Protein AF-A0A6P1ZRS7-F1 (afdb_monomer_lite)

Sequence (34 aa):
TWDLSAPKGHLPLSNQLRGVRVFASLLSHPAWSK

Foldseek 3Di:
DPDPVDDPPPDDDDDDPVHCVVVVCVVVDCVVVD

Secondary structure (DSSP, 8-state):
--STTSPTT--S----TT-SHHHHHHHT-GGGT-

pLDDT: mean 96.14, std 5.98, range [66.38, 98.5]

Radius of gyration: 11.99 Å; chains: 1; bounding box: 17×26×29 Å

Structure (mmCIF, N/CA/C/O backbone):
data_AF-A0A6P1ZRS7-F1
#
_entry.id   AF-A0A6P1ZRS7-F1
#
loop_
_atom_site.group_PDB
_atom_site.id
_atom_site.type_symbol
_atom_site.label_atom_id
_atom_site.label_alt_id
_atom_site.label_comp_id
_atom_site.label_asym_id
_atom_site.label_entity_id
_atom_site.label_seq_id
_atom_site.pdbx_PDB_ins_code
_atom_site.Cartn_x
_atom_site.Cartn_y
_atom_site.Cartn_z
_atom_site.occupancy
_atom_site.B_iso_or_equiv
_atom_site.auth_seq_id
_atom_site.auth_comp_id
_atom_site.auth_asym_id
_atom_site.auth_atom_id
_atom_site.pdbx_PDB_model_num
ATOM 1 N N . THR A 1 1 ? 7.892 1.615 -13.209 1.00 80.81 1 THR A N 1
ATOM 2 C CA . THR A 1 1 ? 8.435 2.881 -13.737 1.00 80.81 1 THR A CA 1
ATOM 3 C C . THR A 1 1 ? 8.739 3.804 -12.576 1.00 80.81 1 THR A C 1
ATOM 5 O O . THR A 1 1 ? 8.033 3.738 -11.575 1.00 80.81 1 THR A O 1
ATOM 8 N N . TRP A 1 2 ? 9.821 4.577 -12.666 1.00 95.06 2 TRP A N 1
ATOM 9 C CA . TRP A 1 2 ? 10.284 5.516 -11.629 1.00 95.06 2 TRP A CA 1
ATOM 10 C C . TRP A 1 2 ? 10.211 6.948 -12.170 1.00 95.06 2 TRP A C 1
ATOM 12 O O . TRP A 1 2 ? 11.167 7.712 -12.113 1.00 95.06 2 TRP A O 1
ATOM 22 N N . ASP A 1 3 ? 9.072 7.275 -12.764 1.00 97.12 3 ASP A N 1
ATOM 23 C CA . ASP A 1 3 ? 8.813 8.529 -13.459 1.00 97.12 3 ASP A CA 1
ATOM 24 C C . ASP A 1 3 ? 7.319 8.877 -13.350 1.00 97.12 3 ASP A C 1
ATOM 26 O O . ASP A 1 3 ? 6.507 8.079 -12.871 1.00 97.12 3 ASP A O 1
ATOM 30 N N . LEU A 1 4 ? 6.956 10.085 -13.787 1.00 97.00 4 LEU A N 1
ATOM 31 C CA . LEU A 1 4 ? 5.596 10.620 -13.671 1.00 97.00 4 LEU A CA 1
ATOM 32 C C . LEU A 1 4 ? 4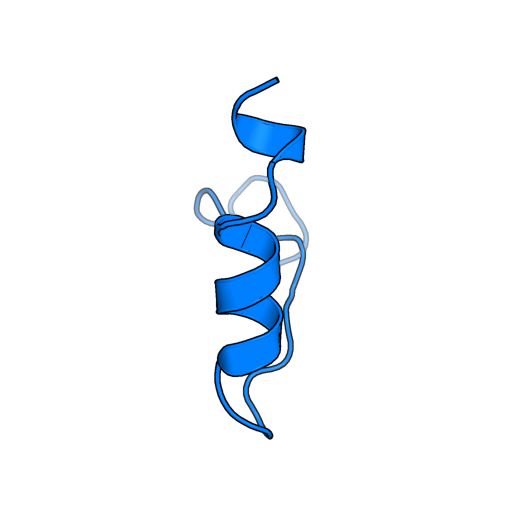.600 10.040 -14.689 1.00 97.00 4 LEU A C 1
ATOM 34 O O . LEU A 1 4 ? 3.419 10.372 -14.615 1.00 97.00 4 LEU A O 1
ATOM 38 N N . SER A 1 5 ? 5.037 9.187 -15.623 1.00 97.75 5 SER A N 1
ATOM 39 C CA . SER A 1 5 ? 4.113 8.476 -16.519 1.00 97.75 5 SER A CA 1
ATOM 40 C C . SER A 1 5 ? 3.427 7.293 -15.825 1.00 97.75 5 SER A C 1
ATOM 42 O O . SER A 1 5 ? 2.435 6.765 -16.329 1.00 97.75 5 SER A O 1
ATOM 44 N N . ALA A 1 6 ? 3.937 6.877 -14.660 1.00 97.88 6 ALA A N 1
ATOM 45 C CA . ALA A 1 6 ? 3.352 5.808 -13.869 1.00 97.88 6 ALA A CA 1
ATOM 46 C C . ALA A 1 6 ? 1.969 6.192 -13.293 1.00 97.88 6 ALA A C 1
ATOM 48 O O . ALA A 1 6 ? 1.697 7.368 -13.036 1.00 97.88 6 ALA A O 1
ATOM 49 N N . PRO A 1 7 ? 1.090 5.208 -13.030 1.00 98.25 7 PRO A N 1
ATOM 50 C CA . PRO A 1 7 ? -0.216 5.467 -12.431 1.00 98.25 7 PRO A CA 1
ATOM 51 C C . PRO A 1 7 ? -0.129 6.166 -11.066 1.00 98.25 7 PRO A C 1
ATOM 53 O O . PRO A 1 7 ? 0.828 6.000 -10.306 1.00 98.25 7 PRO A O 1
ATOM 56 N N . LYS A 1 8 ? -1.179 6.909 -10.700 1.00 97.81 8 LYS A N 1
ATOM 57 C CA . LYS A 1 8 ? -1.293 7.496 -9.356 1.00 97.81 8 LYS A CA 1
ATOM 58 C C . LYS A 1 8 ? -1.260 6.393 -8.293 1.00 97.81 8 LYS A C 1
ATOM 60 O O . LYS A 1 8 ? -1.965 5.397 -8.416 1.00 97.81 8 LYS A O 1
ATOM 65 N N . GLY A 1 9 ? -0.450 6.588 -7.252 1.00 96.38 9 GLY A N 1
ATOM 66 C CA . GLY A 1 9 ? -0.250 5.596 -6.189 1.00 96.38 9 GLY A CA 1
ATOM 67 C C . GLY A 1 9 ? 0.745 4.480 -6.529 1.00 96.38 9 GLY A C 1
ATOM 68 O O . GLY A 1 9 ? 0.916 3.575 -5.720 1.00 96.38 9 GLY A O 1
ATOM 69 N N . HIS A 1 10 ? 1.427 4.538 -7.683 1.00 97.94 10 HIS A N 1
ATOM 70 C CA . HIS A 1 10 ? 2.470 3.567 -8.054 1.00 97.94 10 HIS A CA 1
ATOM 71 C C . HIS A 1 10 ? 3.660 3.562 -7.081 1.00 97.94 10 HIS A C 1
ATOM 73 O O . HIS A 1 10 ? 4.299 2.532 -6.888 1.00 97.94 10 HIS A O 1
ATOM 79 N N . LEU A 1 11 ? 3.949 4.706 -6.452 1.00 97.31 11 LEU A N 1
ATOM 80 C CA . LEU A 1 11 ? 4.984 4.878 -5.433 1.00 97.31 11 LEU A CA 1
ATOM 81 C C . LEU A 1 11 ? 4.425 5.649 -4.224 1.00 97.31 11 LEU A C 1
ATOM 83 O O . LEU A 1 11 ? 3.519 6.467 -4.409 1.00 97.31 11 LEU A O 1
ATOM 87 N N . PRO A 1 12 ? 4.990 5.448 -3.015 1.00 96.94 12 PRO A N 1
ATOM 88 C CA . PRO A 1 12 ? 6.088 4.527 -2.682 1.00 96.94 12 PRO A CA 1
ATOM 89 C C . PRO A 1 12 ? 5.662 3.046 -2.661 1.00 96.94 12 PRO A C 1
ATOM 91 O O . PRO A 1 12 ? 4.497 2.723 -2.448 1.00 96.94 12 PRO A O 1
ATOM 94 N N . LEU A 1 13 ? 6.618 2.131 -2.867 1.00 97.44 13 LEU A N 1
ATOM 95 C CA . LEU A 1 13 ? 6.346 0.689 -2.873 1.00 97.44 13 LEU A CA 1
ATOM 96 C C . LEU A 1 13 ? 6.230 0.125 -1.453 1.00 97.44 13 LEU A C 1
ATOM 98 O O . LEU A 1 13 ? 7.059 0.405 -0.590 1.00 97.44 13 LEU A O 1
ATOM 102 N N . SER A 1 14 ? 5.257 -0.763 -1.251 1.00 98.00 14 SER A N 1
ATOM 103 C CA . SER A 1 14 ? 5.184 -1.660 -0.093 1.00 98.00 14 SER A CA 1
ATOM 104 C C . SER A 1 14 ? 5.237 -3.103 -0.576 1.00 98.00 14 SER A C 1
ATOM 106 O O . SER A 1 14 ? 4.3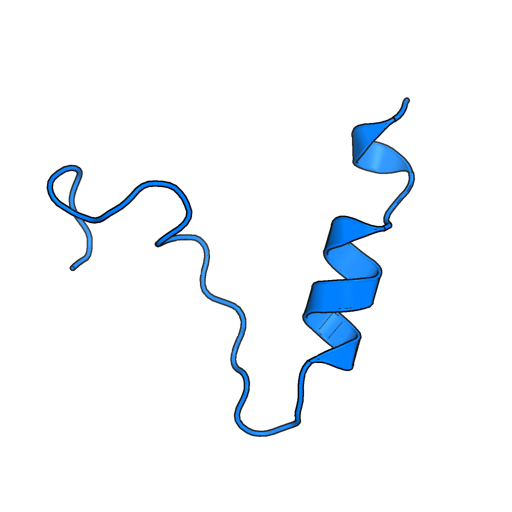71 -3.545 -1.327 1.00 98.00 14 SER A O 1
ATOM 108 N N . ASN A 1 15 ? 6.271 -3.842 -0.175 1.00 98.00 15 ASN A N 1
ATOM 109 C CA . ASN A 1 15 ? 6.467 -5.218 -0.627 1.00 98.00 15 ASN A CA 1
ATOM 110 C C . ASN A 1 15 ? 5.350 -6.145 -0.105 1.00 98.00 15 ASN A C 1
ATOM 112 O O . ASN A 1 15 ? 5.149 -6.252 1.104 1.00 98.00 15 ASN A O 1
ATOM 116 N N . GLN A 1 16 ? 4.673 -6.853 -1.016 1.00 97.94 16 GLN A N 1
ATOM 117 C CA . GLN A 1 16 ? 3.545 -7.740 -0.710 1.00 97.94 16 GLN A CA 1
ATOM 118 C C . GLN A 1 16 ? 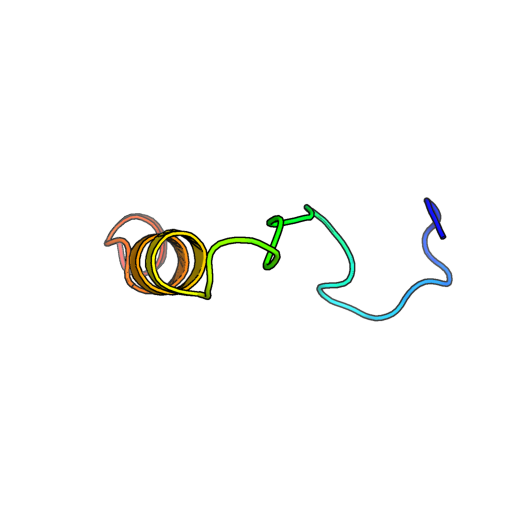3.910 -9.227 -0.580 1.00 97.94 16 GLN A C 1
ATOM 120 O O . GLN A 1 16 ? 3.038 -10.030 -0.254 1.00 97.94 16 GLN A O 1
ATOM 125 N N . LEU A 1 17 ? 5.182 -9.621 -0.750 1.00 98.25 17 LEU A N 1
ATOM 126 C CA . LEU A 1 17 ? 5.607 -11.030 -0.632 1.00 98.25 17 LEU A CA 1
ATOM 127 C C . LEU A 1 17 ? 5.306 -11.654 0.746 1.00 98.25 17 LEU A C 1
ATOM 129 O O . LEU A 1 17 ? 5.332 -12.871 0.893 1.00 98.25 17 LEU A O 1
ATOM 133 N N . ARG A 1 18 ? 5.020 -10.831 1.764 1.00 97.56 18 ARG A N 1
ATOM 134 C CA . ARG A 1 18 ? 4.639 -11.260 3.122 1.00 97.56 18 ARG A CA 1
ATOM 135 C C . ARG A 1 18 ? 3.214 -10.836 3.509 1.00 97.56 18 ARG A C 1
ATOM 137 O O . ARG A 1 18 ? 2.889 -10.740 4.693 1.00 97.56 18 ARG A O 1
ATOM 144 N N . GLY A 1 19 ? 2.363 -10.596 2.514 1.00 97.88 19 GLY A N 1
ATOM 145 C CA . GLY A 1 19 ? 0.978 -10.169 2.689 1.00 97.88 19 GLY A CA 1
ATOM 146 C C . GLY A 1 19 ? 0.818 -8.662 2.908 1.00 97.88 19 GLY A C 1
ATOM 147 O O . GLY A 1 19 ? 1.766 -7.886 2.820 1.00 97.88 19 GLY A O 1
ATOM 148 N N . VAL A 1 20 ? -0.419 -8.247 3.192 1.00 98.25 20 VAL A N 1
ATOM 149 C CA . VAL A 1 20 ? -0.843 -6.834 3.120 1.00 98.25 20 VAL A CA 1
ATOM 150 C C . VAL A 1 20 ? -0.885 -6.102 4.461 1.00 98.25 20 VAL A C 1
ATOM 152 O O . VAL A 1 20 ? -1.099 -4.894 4.480 1.00 98.25 20 VAL A O 1
ATOM 155 N N . ARG A 1 21 ? -0.686 -6.803 5.587 1.00 98.38 21 ARG A N 1
ATOM 156 C CA . ARG A 1 21 ? -0.932 -6.250 6.934 1.00 98.38 21 ARG A CA 1
ATOM 157 C C . ARG A 1 21 ? -0.187 -4.939 7.197 1.00 98.38 21 ARG A C 1
ATOM 159 O O . ARG A 1 21 ? -0.786 -4.013 7.721 1.00 98.38 21 ARG A O 1
ATOM 166 N N . VAL A 1 22 ? 1.081 -4.842 6.793 1.00 98.25 22 VAL A N 1
ATOM 167 C CA . VAL A 1 22 ? 1.886 -3.620 6.977 1.00 98.25 22 VAL A CA 1
ATOM 168 C C . VAL A 1 22 ? 1.272 -2.437 6.227 1.00 98.25 22 VAL A C 1
ATOM 170 O O . VAL A 1 22 ? 1.088 -1.370 6.805 1.00 98.25 22 VAL A O 1
ATOM 173 N N . PHE A 1 23 ? 0.918 -2.636 4.957 1.00 98.38 23 PHE A N 1
ATOM 174 C CA . PHE A 1 23 ? 0.341 -1.578 4.133 1.00 98.38 23 PHE A CA 1
ATOM 175 C C . PHE A 1 23 ? -1.058 -1.175 4.617 1.00 98.38 23 PHE A C 1
ATOM 177 O O . PHE A 1 23 ? -1.360 0.011 4.688 1.00 98.38 23 PHE A O 1
ATOM 184 N N . ALA A 1 24 ? -1.882 -2.142 5.034 1.00 98.50 24 ALA A N 1
ATOM 185 C CA . ALA A 1 24 ? -3.195 -1.872 5.616 1.00 98.50 24 ALA A CA 1
ATOM 186 C C . ALA A 1 24 ? -3.091 -1.008 6.886 1.00 98.50 24 ALA A C 1
ATOM 188 O O . ALA A 1 24 ? -3.770 0.012 6.977 1.00 98.50 24 ALA A O 1
ATOM 189 N N . SER A 1 25 ? -2.191 -1.358 7.815 1.00 98.25 25 SER A N 1
ATOM 190 C CA . SER A 1 25 ? -1.954 -0.567 9.031 1.00 98.25 25 SER A CA 1
ATOM 191 C C . SER A 1 25 ? -1.426 0.838 8.732 1.00 98.25 25 SER A C 1
ATOM 193 O O . SER A 1 25 ? -1.782 1.784 9.431 1.00 98.25 25 SER A O 1
ATOM 195 N N . LEU A 1 26 ? -0.585 0.985 7.699 1.00 97.88 26 LEU A N 1
ATOM 196 C CA . LEU A 1 26 ? -0.089 2.288 7.257 1.00 97.88 26 LEU A CA 1
ATOM 197 C C . LEU A 1 26 ? -1.242 3.165 6.759 1.00 97.88 26 LEU A C 1
ATOM 199 O O . LEU A 1 26 ? -1.340 4.314 7.173 1.00 97.88 26 LEU A O 1
ATOM 203 N N . LEU A 1 27 ? -2.122 2.641 5.903 1.00 97.31 27 LEU A N 1
ATOM 204 C CA . LEU A 1 27 ? -3.237 3.410 5.340 1.00 97.31 27 LEU A CA 1
ATOM 205 C C . LEU A 1 27 ? -4.326 3.743 6.368 1.00 97.31 27 LEU A C 1
ATOM 207 O O . LEU A 1 27 ? -4.998 4.759 6.227 1.00 97.31 27 LEU A O 1
ATOM 211 N N . SER A 1 28 ? -4.476 2.941 7.423 1.00 97.81 28 SER A N 1
ATOM 212 C CA . SER A 1 28 ? -5.377 3.245 8.542 1.00 97.81 28 SER A CA 1
ATOM 213 C C . SER A 1 28 ? -4.732 4.107 9.639 1.00 97.81 28 SER A C 1
ATOM 215 O O . SER A 1 28 ? -5.320 4.274 10.707 1.00 97.81 28 SER A O 1
ATOM 217 N N . HIS A 1 29 ? -3.505 4.601 9.441 1.00 98.06 29 HIS A N 1
ATOM 218 C CA . HIS A 1 29 ? -2.781 5.350 10.465 1.00 98.06 29 HIS A CA 1
ATOM 219 C C . HIS A 1 29 ? -3.414 6.739 10.706 1.00 98.06 29 HIS A C 1
ATOM 221 O O . HIS A 1 29 ? -3.758 7.430 9.747 1.00 98.06 29 HIS A O 1
ATOM 227 N N . PRO A 1 30 ? -3.510 7.223 11.962 1.00 98.19 30 PRO A N 1
ATOM 228 C CA . PRO A 1 30 ? -4.149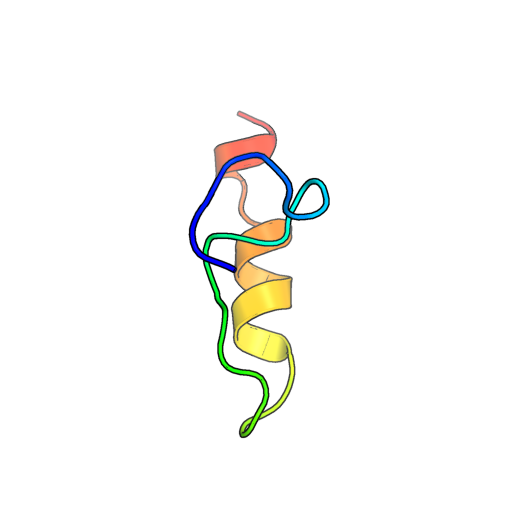 8.505 12.281 1.00 98.19 30 PRO A CA 1
ATOM 229 C C . PRO A 1 30 ? -3.470 9.740 11.671 1.00 98.19 30 PRO A C 1
ATOM 231 O O . PRO A 1 30 ? -4.082 10.801 11.654 1.00 98.19 30 PRO A O 1
ATOM 234 N N . ALA A 1 31 ? -2.242 9.617 11.160 1.00 97.88 31 ALA A N 1
ATOM 235 C CA . ALA A 1 31 ? -1.541 10.707 10.467 1.00 97.88 31 ALA A CA 1
ATOM 236 C C . ALA A 1 31 ? -2.268 11.206 9.204 1.00 97.88 31 ALA A C 1
ATOM 238 O O . ALA A 1 31 ? -1.939 12.274 8.708 1.00 97.88 31 ALA A O 1
ATOM 239 N N . TRP A 1 32 ? -3.228 10.443 8.671 1.00 96.38 32 TRP A N 1
ATOM 240 C CA . TRP A 1 32 ? -4.009 10.840 7.495 1.00 96.38 32 TRP A CA 1
ATOM 241 C C . TRP A 1 32 ? -5.338 11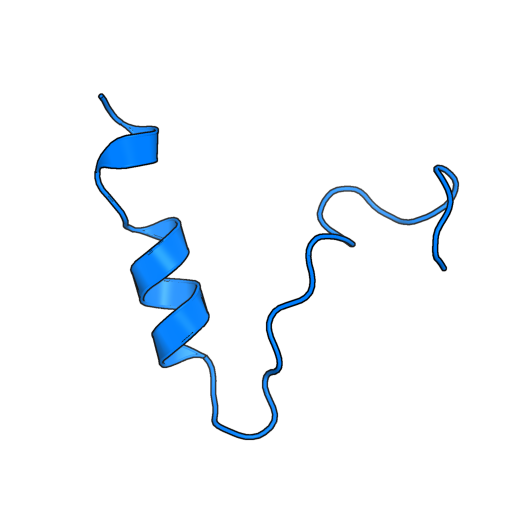.525 7.840 1.00 96.38 32 TRP A C 1
ATOM 243 O O . TRP A 1 32 ? -6.028 12.001 6.943 1.00 96.38 32 TRP A O 1
ATOM 253 N N . SER A 1 33 ? -5.740 11.535 9.114 1.00 93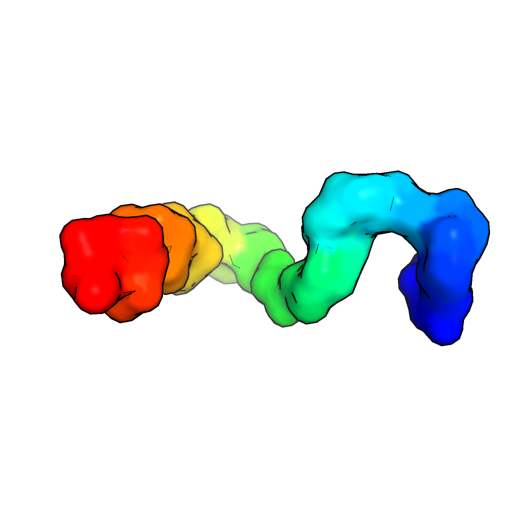.38 33 SER A N 1
ATOM 254 C CA . SER A 1 33 ? -7.029 12.086 9.574 1.00 93.38 33 SER A CA 1
ATOM 255 C C . SER A 1 33 ? -6.880 13.146 10.670 1.00 93.38 33 SER A C 1
ATOM 257 O O . SER A 1 33 ? -7.886 13.618 11.197 1.00 93.38 33 SER A O 1
ATOM 259 N N . LYS A 1 34 ? -5.644 13.494 11.025 1.00 66.38 34 LYS A N 1
ATOM 260 C CA . LYS A 1 34 ? -5.264 14.571 11.942 1.00 66.38 34 LYS A CA 1
ATOM 261 C C . LYS A 1 34 ? -4.319 15.508 11.213 1.00 66.38 34 LYS A C 1
ATOM 263 O O . LYS A 1 34 ? -4.431 16.724 11.461 1.00 66.38 34 LYS A O 1
#